Protein AF-A0A522AI06-F1 (afdb_monomer)

Structure (mmCIF, N/CA/C/O backbone):
data_AF-A0A522AI06-F1
#
_entry.id   AF-A0A522AI06-F1
#
loop_
_atom_site.group_PDB
_atom_site.id
_atom_site.type_symbol
_atom_site.label_atom_id
_atom_site.label_alt_id
_atom_site.label_comp_id
_atom_site.label_asym_id
_atom_site.label_entity_id
_atom_site.label_seq_id
_atom_site.pdbx_PDB_ins_code
_atom_site.Cartn_x
_atom_site.Cartn_y
_atom_site.Cartn_z
_atom_site.occupancy
_atom_site.B_iso_or_equiv
_atom_site.auth_seq_id
_atom_site.auth_comp_id
_atom_site.auth_asym_id
_atom_site.auth_atom_id
_atom_site.pdbx_PDB_model_num
ATOM 1 N N . MET A 1 1 ? 56.341 -3.979 58.405 1.00 39.78 1 MET A N 1
ATOM 2 C CA . MET A 1 1 ? 56.828 -5.322 58.807 1.00 39.78 1 MET A CA 1
ATOM 3 C C . MET A 1 1 ? 56.003 -6.363 58.045 1.00 39.78 1 MET A C 1
ATOM 5 O O . MET A 1 1 ? 54.840 -6.523 58.357 1.00 39.78 1 MET A O 1
ATOM 9 N N . LYS A 1 2 ? 56.385 -6.734 56.814 1.00 38.09 2 LYS A N 1
ATOM 10 C CA . LYS A 1 2 ? 57.148 -7.943 56.408 1.00 38.09 2 LYS A CA 1
ATOM 11 C C . LYS A 1 2 ? 56.565 -9.292 56.882 1.00 38.09 2 LYS A C 1
ATOM 13 O O . LYS A 1 2 ? 56.806 -9.676 58.018 1.00 38.09 2 LYS A O 1
ATOM 18 N N . ARG A 1 3 ? 55.926 -10.020 55.949 1.00 41.72 3 ARG A N 1
ATOM 19 C CA . ARG A 1 3 ? 56.008 -11.485 55.686 1.00 41.72 3 ARG A CA 1
ATOM 20 C C . ARG A 1 3 ? 55.111 -11.794 54.469 1.00 41.72 3 ARG A C 1
ATOM 22 O O . ARG A 1 3 ? 53.914 -11.576 54.541 1.00 41.72 3 ARG A O 1
ATOM 29 N N . SER A 1 4 ? 55.665 -11.916 53.261 1.00 41.34 4 SER A N 1
ATOM 30 C CA . SER A 1 4 ? 56.247 -13.118 52.616 1.00 41.34 4 SER A CA 1
ATOM 31 C C . SER A 1 4 ? 55.224 -14.128 52.073 1.00 41.34 4 SER A C 1
ATOM 33 O O . SER A 1 4 ? 54.738 -14.981 52.800 1.00 41.34 4 SER A O 1
ATOM 35 N N . GLN A 1 5 ? 54.963 -13.956 50.771 1.00 44.88 5 GLN A N 1
ATOM 36 C CA . GLN A 1 5 ? 54.800 -14.900 49.650 1.00 44.88 5 GLN A CA 1
ATOM 37 C C . GLN A 1 5 ? 54.631 -16.411 49.903 1.00 44.88 5 GLN A C 1
ATOM 39 O O . GLN A 1 5 ? 55.466 -17.036 50.553 1.00 44.88 5 GLN A O 1
ATOM 44 N N . GLN A 1 6 ? 53.712 -17.003 49.128 1.00 44.16 6 GLN A N 1
ATOM 45 C CA . GLN A 1 6 ? 53.970 -18.236 48.376 1.00 44.16 6 GLN A CA 1
ATOM 46 C C . GLN A 1 6 ? 53.217 -18.225 47.031 1.00 44.16 6 GLN A C 1
ATOM 48 O O . GLN A 1 6 ? 52.009 -18.015 46.974 1.00 44.16 6 GLN A O 1
ATOM 53 N N . PHE A 1 7 ? 53.993 -18.393 45.959 1.00 37.94 7 PHE A N 1
ATOM 54 C CA . PHE A 1 7 ? 53.601 -18.630 44.567 1.00 37.94 7 PHE A CA 1
ATOM 55 C C . PHE A 1 7 ? 53.113 -20.072 44.374 1.00 37.94 7 PHE A C 1
ATOM 57 O O . PHE A 1 7 ? 53.722 -20.960 44.962 1.00 37.94 7 PHE A O 1
ATOM 64 N N . VAL A 1 8 ? 52.183 -20.306 43.434 1.00 37.78 8 VAL A N 1
ATOM 65 C CA . VAL A 1 8 ? 52.301 -21.379 42.420 1.00 37.78 8 VAL A CA 1
ATOM 66 C C . VAL A 1 8 ? 51.665 -20.907 41.105 1.00 37.78 8 VAL A C 1
ATOM 68 O O . VAL A 1 8 ? 50.490 -20.553 41.052 1.00 37.78 8 VAL A O 1
ATOM 71 N N . SER A 1 9 ? 52.489 -20.903 40.058 1.00 33.91 9 SER A N 1
ATOM 72 C CA . SER A 1 9 ? 52.155 -20.710 38.647 1.00 33.91 9 SER A CA 1
ATOM 73 C C . SER A 1 9 ? 51.322 -21.860 38.075 1.00 33.91 9 SER A C 1
ATOM 75 O O . SER A 1 9 ? 51.540 -23.017 38.423 1.00 33.91 9 SER A O 1
ATOM 77 N N . GLY A 1 10 ? 50.456 -21.556 37.108 1.00 30.23 10 GLY A N 1
ATOM 78 C CA . GLY A 1 10 ? 49.779 -22.558 36.286 1.00 30.23 10 GLY A CA 1
ATOM 79 C C . GLY A 1 10 ? 49.144 -21.929 35.053 1.00 30.23 10 GLY A C 1
ATOM 80 O O . GLY A 1 10 ? 47.966 -21.590 35.060 1.00 30.23 10 GLY A O 1
ATOM 81 N N . THR A 1 11 ? 49.940 -21.737 34.005 1.00 31.89 11 THR A N 1
ATOM 82 C CA . THR A 1 11 ? 49.478 -21.470 32.640 1.00 31.89 11 THR A CA 1
ATOM 83 C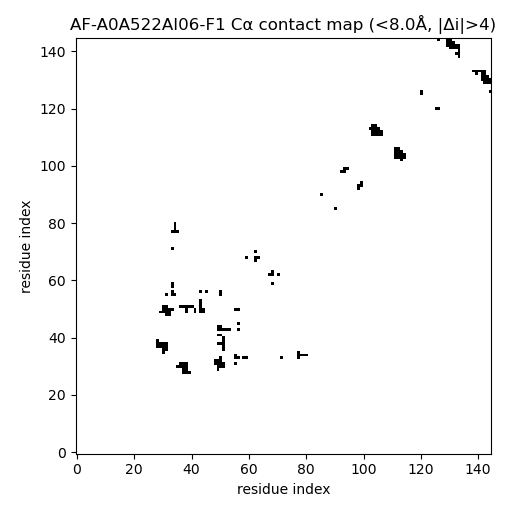 C . THR A 1 11 ? 48.926 -22.760 32.035 1.00 31.89 11 THR A C 1
ATOM 85 O O . THR A 1 11 ? 49.600 -23.787 32.040 1.00 31.89 11 THR A O 1
ATOM 88 N N . VAL A 1 12 ? 47.713 -22.705 31.482 1.00 34.50 12 VAL A N 1
ATOM 89 C CA . VAL A 1 12 ? 47.200 -23.733 30.568 1.00 34.50 12 VAL A CA 1
ATOM 90 C C . VAL A 1 12 ? 46.904 -23.055 29.237 1.00 34.50 12 VAL A C 1
ATOM 92 O O . VAL A 1 12 ? 45.857 -22.443 29.044 1.00 34.50 12 VAL A O 1
ATOM 95 N N . GLU A 1 13 ? 47.870 -23.155 28.329 1.00 37.94 13 GLU A N 1
ATOM 96 C CA . GLU A 1 13 ? 47.671 -22.985 26.895 1.00 37.94 13 GLU A CA 1
ATOM 97 C C . GLU A 1 13 ? 47.104 -24.291 26.316 1.00 37.94 13 GLU A C 1
ATOM 99 O O . GLU A 1 13 ? 47.679 -25.365 26.487 1.00 37.94 13 GLU A O 1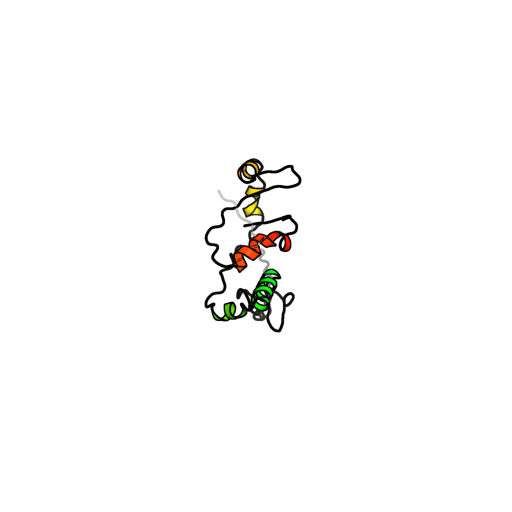
ATOM 104 N N . LYS A 1 14 ? 45.985 -24.186 25.599 1.00 34.56 14 LYS A N 1
ATOM 105 C CA . LYS A 1 14 ? 45.610 -25.072 24.488 1.00 34.56 14 LYS A CA 1
ATOM 106 C C . LYS A 1 14 ? 45.010 -24.167 23.416 1.00 34.56 14 LYS A C 1
ATOM 108 O O . LYS A 1 14 ? 43.973 -23.554 23.626 1.00 34.56 14 LYS A O 1
ATOM 113 N N . SER A 1 15 ? 45.811 -23.815 22.416 1.00 36.81 15 SER A N 1
ATOM 114 C CA . SER A 1 15 ? 45.873 -24.523 21.132 1.00 36.81 15 SER A CA 1
ATOM 115 C C . SER A 1 15 ? 44.588 -24.347 20.325 1.00 36.81 15 SER A C 1
ATOM 117 O O . SER A 1 15 ? 43.625 -25.082 20.486 1.00 36.81 15 SER A O 1
ATOM 119 N N . THR A 1 16 ? 44.635 -23.329 19.462 1.00 41.62 16 THR A N 1
ATOM 120 C CA . THR A 1 16 ? 44.295 -23.416 18.034 1.00 41.62 16 THR A CA 1
ATOM 121 C C . THR A 1 16 ? 43.190 -24.386 17.634 1.00 41.62 16 THR A C 1
ATOM 123 O O . THR A 1 16 ? 43.456 -25.567 17.457 1.00 41.62 16 THR A O 1
ATOM 126 N N . GLU A 1 17 ? 42.045 -23.824 17.253 1.00 33.38 17 GLU A N 1
ATOM 127 C CA . GLU A 1 17 ? 41.298 -24.291 16.086 1.00 33.38 17 GLU A CA 1
ATOM 128 C C . GLU A 1 17 ? 40.547 -23.110 15.452 1.00 33.38 17 GLU A C 1
ATOM 130 O O . GLU A 1 17 ? 39.532 -22.612 15.937 1.00 33.38 17 GLU A O 1
ATOM 135 N N . ARG A 1 18 ? 41.118 -22.611 14.349 1.00 45.72 18 ARG A N 1
ATOM 136 C CA . ARG A 1 18 ? 40.457 -21.723 13.390 1.00 45.72 18 ARG A CA 1
ATOM 137 C C . ARG A 1 18 ? 39.312 -22.508 12.746 1.00 45.72 18 ARG A C 1
ATOM 139 O O . ARG A 1 18 ? 39.533 -23.214 11.769 1.00 45.72 18 ARG A O 1
ATOM 146 N N . ALA A 1 19 ? 38.088 -22.335 13.228 1.00 37.22 19 ALA A N 1
ATOM 147 C CA . ALA A 1 19 ? 36.896 -22.694 12.466 1.00 37.22 19 ALA A CA 1
ATOM 148 C C . ALA A 1 19 ? 36.471 -21.483 11.626 1.00 37.22 19 ALA A C 1
ATOM 150 O O . ALA A 1 19 ? 35.621 -20.677 12.002 1.00 37.22 19 ALA A O 1
ATOM 151 N N . SER A 1 20 ? 37.131 -21.334 10.479 1.00 42.62 20 SER A N 1
ATOM 152 C CA . SER A 1 20 ? 36.675 -20.473 9.394 1.00 42.62 20 SER A CA 1
ATOM 153 C C . SER A 1 20 ? 35.422 -21.108 8.790 1.00 42.62 20 SER A C 1
ATOM 155 O O . SER A 1 20 ? 35.510 -21.949 7.895 1.00 42.62 20 SER A O 1
ATOM 157 N N . ALA A 1 21 ? 34.250 -20.725 9.299 1.00 38.72 21 ALA A N 1
ATOM 158 C CA . ALA A 1 21 ? 32.995 -20.961 8.604 1.00 38.72 21 ALA A CA 1
ATOM 159 C C . ALA A 1 21 ? 32.999 -20.080 7.351 1.00 38.72 21 ALA A C 1
ATOM 161 O O . ALA A 1 21 ? 32.668 -18.896 7.385 1.00 38.72 21 ALA A O 1
ATOM 162 N N . HIS A 1 22 ? 33.463 -20.671 6.254 1.00 40.19 22 HIS A N 1
ATOM 163 C CA . HIS A 1 22 ? 33.315 -20.140 4.915 1.00 40.19 22 HIS A CA 1
ATOM 164 C C . HIS A 1 22 ? 31.816 -19.995 4.653 1.00 40.19 22 HIS A C 1
ATOM 166 O O . HIS A 1 22 ? 31.124 -20.982 4.404 1.00 40.19 22 HIS A O 1
ATOM 172 N N . SER A 1 23 ? 31.293 -18.771 4.736 1.00 47.50 23 SER A N 1
ATOM 173 C CA . SER A 1 23 ? 29.984 -18.478 4.168 1.00 47.50 23 SER A CA 1
ATOM 174 C C . SER A 1 23 ? 30.090 -18.727 2.669 1.00 47.50 23 SER A C 1
AT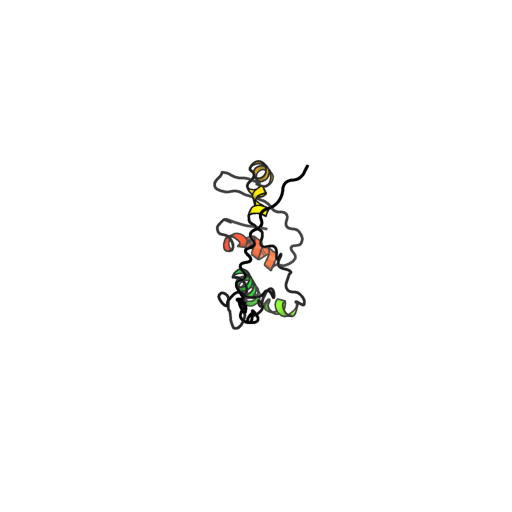OM 176 O O . SER A 1 23 ? 30.850 -18.041 1.980 1.00 47.50 23 SER A O 1
ATOM 178 N N . ALA A 1 24 ? 29.366 -19.746 2.212 1.00 48.22 24 ALA A N 1
ATOM 179 C CA . ALA A 1 24 ? 29.169 -20.096 0.814 1.00 48.22 24 ALA A CA 1
ATOM 180 C C . ALA A 1 24 ? 28.949 -18.839 -0.050 1.00 48.22 24 ALA A C 1
ATOM 182 O O . ALA A 1 24 ? 28.377 -17.858 0.443 1.00 48.22 24 ALA A O 1
ATOM 183 N N . PRO A 1 25 ? 29.387 -18.840 -1.323 1.00 38.97 25 PRO A N 1
ATOM 184 C CA . PRO A 1 25 ? 29.233 -17.680 -2.183 1.00 38.97 25 PRO A CA 1
ATOM 185 C C . PRO A 1 25 ? 27.748 -17.329 -2.246 1.00 38.97 25 PRO A C 1
ATOM 187 O O . PRO A 1 25 ? 26.916 -18.169 -2.584 1.00 38.97 25 PRO A O 1
ATOM 190 N N . ALA A 1 26 ? 27.415 -16.093 -1.874 1.00 49.38 26 ALA A N 1
ATOM 191 C CA . ALA A 1 26 ? 26.084 -15.557 -2.067 1.00 49.38 26 ALA A CA 1
ATOM 192 C C . ALA A 1 26 ? 25.805 -15.584 -3.574 1.00 49.38 26 ALA A C 1
ATOM 194 O O . ALA A 1 26 ? 26.289 -14.728 -4.312 1.00 49.38 26 ALA A O 1
ATOM 195 N N . THR A 1 27 ? 25.069 -16.595 -4.041 1.00 51.53 27 THR A N 1
ATOM 196 C CA . THR A 1 27 ? 24.489 -16.606 -5.383 1.00 51.53 27 THR A CA 1
ATOM 197 C C . THR A 1 27 ? 23.794 -15.271 -5.570 1.00 51.53 27 THR A C 1
ATOM 199 O O . THR A 1 27 ? 22.938 -14.910 -4.757 1.00 51.53 27 THR A O 1
ATOM 202 N N . ALA A 1 28 ? 24.225 -14.515 -6.582 1.00 53.50 28 ALA A N 1
ATOM 203 C CA . ALA A 1 28 ? 23.663 -13.221 -6.922 1.00 53.50 28 ALA A CA 1
ATOM 204 C C . ALA A 1 28 ? 22.141 -13.370 -7.012 1.00 53.50 28 ALA A C 1
ATOM 206 O O . ALA A 1 28 ? 21.617 -13.994 -7.931 1.00 53.50 28 ALA A O 1
ATOM 207 N N . ARG A 1 29 ? 21.434 -12.875 -5.994 1.00 68.88 29 ARG A N 1
ATOM 208 C CA . ARG A 1 29 ? 19.979 -12.964 -5.937 1.00 68.88 29 ARG A CA 1
ATOM 209 C C . ARG A 1 29 ? 19.436 -12.119 -7.075 1.00 68.88 29 ARG A C 1
ATOM 211 O O . ARG A 1 29 ? 19.658 -10.908 -7.086 1.00 68.88 29 ARG A O 1
ATOM 218 N N . ALA A 1 30 ? 18.758 -12.760 -8.023 1.00 81.44 30 ALA A N 1
ATOM 219 C CA . ALA A 1 30 ? 18.126 -12.066 -9.130 1.00 81.44 30 ALA A CA 1
ATOM 220 C C . ALA A 1 30 ? 17.214 -10.949 -8.598 1.00 81.44 30 ALA A C 1
ATOM 222 O O . ALA A 1 30 ? 16.518 -11.107 -7.589 1.00 81.44 30 ALA A O 1
ATOM 223 N N . GLY A 1 31 ? 17.278 -9.789 -9.247 1.00 88.31 31 GLY A N 1
ATOM 224 C CA . GLY A 1 31 ? 16.488 -8.628 -8.866 1.00 88.31 31 GLY A CA 1
ATOM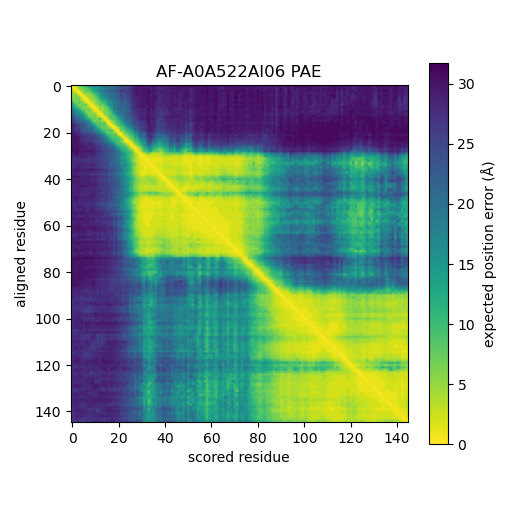 225 C C . GLY A 1 31 ? 15.023 -8.805 -9.251 1.00 88.31 31 GLY A C 1
ATOM 226 O O . GLY A 1 31 ? 14.695 -9.360 -10.297 1.00 88.31 31 GLY A O 1
ATOM 227 N N . CYS A 1 32 ? 14.129 -8.290 -8.416 1.00 88.56 32 CYS A N 1
ATOM 228 C CA . CYS A 1 32 ? 12.708 -8.242 -8.698 1.00 88.56 32 CYS A CA 1
ATOM 229 C C . CYS A 1 32 ? 12.448 -7.356 -9.917 1.00 88.56 32 CYS A C 1
ATOM 231 O O . CYS A 1 32 ? 12.791 -6.174 -9.905 1.00 88.56 32 CYS A O 1
ATOM 233 N N . PHE A 1 33 ? 11.738 -7.887 -10.910 1.00 88.62 33 PHE A N 1
ATOM 234 C CA . PHE A 1 33 ? 11.409 -7.168 -12.141 1.00 88.62 33 PHE A CA 1
ATOM 235 C C . PHE A 1 33 ? 10.604 -5.880 -11.890 1.00 88.62 33 PHE A C 1
ATOM 237 O O . PHE A 1 33 ? 10.716 -4.909 -12.629 1.00 88.62 33 PHE A O 1
ATOM 244 N N . HIS A 1 34 ? 9.800 -5.837 -10.821 1.00 85.88 34 HIS A N 1
ATOM 245 C CA . HIS A 1 34 ? 8.993 -4.659 -10.511 1.00 85.88 34 HIS A CA 1
ATOM 246 C C . HIS A 1 34 ? 9.741 -3.587 -9.704 1.00 85.88 34 HIS A C 1
ATOM 248 O O . HIS A 1 34 ? 9.694 -2.414 -10.070 1.00 85.88 34 HIS A O 1
ATOM 254 N N . CYS A 1 35 ? 10.385 -3.956 -8.590 1.00 82.19 35 CYS A N 1
ATOM 255 C CA . CYS A 1 35 ? 10.958 -2.991 -7.640 1.00 82.19 35 CYS A CA 1
ATOM 256 C C . CYS A 1 35 ? 12.494 -2.982 -7.569 1.00 82.19 35 CYS A C 1
ATOM 258 O O . CYS A 1 35 ? 13.053 -2.168 -6.841 1.00 82.19 35 CYS A O 1
ATOM 260 N N . GLY A 1 36 ? 13.177 -3.886 -8.277 1.00 83.94 36 GLY A N 1
ATOM 261 C CA . GLY A 1 36 ? 14.640 -4.001 -8.293 1.00 83.94 36 GLY A CA 1
ATOM 262 C C . GLY A 1 36 ? 15.267 -4.646 -7.050 1.00 83.94 36 GLY A C 1
ATOM 263 O O . GLY A 1 36 ? 16.472 -4.873 -7.031 1.00 83.94 36 GLY A O 1
ATOM 264 N N . LEU A 1 37 ? 14.486 -4.965 -6.010 1.00 85.25 37 LEU A N 1
ATOM 265 C CA . LEU A 1 37 ? 15.007 -5.601 -4.794 1.00 85.25 37 LEU A CA 1
ATOM 266 C C . LEU A 1 37 ? 15.373 -7.074 -5.017 1.00 85.25 37 LEU A C 1
ATOM 268 O O . LEU A 1 37 ? 14.693 -7.735 -5.796 1.00 85.25 37 LEU A O 1
ATOM 272 N N . PRO A 1 38 ? 16.357 -7.628 -4.288 1.00 88.25 38 PRO A N 1
ATOM 273 C CA . PRO A 1 38 ? 16.711 -9.043 -4.389 1.00 88.25 38 PRO A CA 1
ATOM 274 C C . PRO A 1 38 ? 15.522 -9.966 -4.091 1.00 88.25 38 PRO A C 1
ATOM 276 O O . PRO A 1 38 ? 14.836 -9.789 -3.079 1.00 88.25 38 PRO A O 1
ATOM 279 N N . CYS A 1 39 ? 15.305 -10.979 -4.926 1.00 89.81 39 CYS A N 1
ATOM 280 C CA . CYS A 1 39 ? 14.374 -12.064 -4.628 1.00 89.81 39 CYS A CA 1
ATOM 281 C C . CYS A 1 39 ? 15.019 -13.070 -3.659 1.00 89.81 39 CYS A C 1
ATOM 283 O O . CYS A 1 39 ? 16.202 -13.395 -3.782 1.00 89.81 39 CYS A O 1
ATOM 285 N N . SER A 1 40 ? 14.263 -13.532 -2.657 1.00 83.38 40 SER A N 1
ATOM 286 C CA . SER A 1 40 ? 14.718 -14.574 -1.722 1.00 83.38 40 SER A CA 1
ATOM 287 C C . 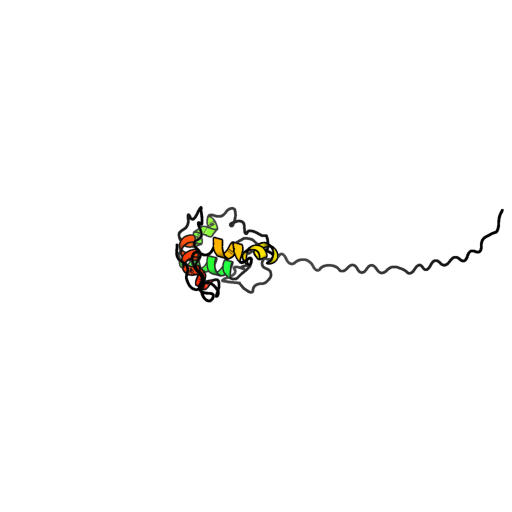SER A 1 40 ? 14.729 -15.961 -2.356 1.00 83.38 40 SER A C 1
ATOM 289 O O . SER A 1 40 ? 15.588 -16.771 -2.016 1.00 83.38 40 SER A O 1
ATOM 291 N N . ASP A 1 41 ? 13.780 -16.194 -3.258 1.00 83.44 41 ASP A N 1
ATOM 292 C CA . ASP A 1 41 ? 13.461 -17.449 -3.927 1.00 83.44 41 ASP A CA 1
ATOM 293 C C . ASP A 1 41 ? 12.626 -17.148 -5.192 1.00 83.44 41 ASP A C 1
ATOM 295 O O . ASP A 1 41 ? 12.383 -15.985 -5.532 1.00 83.44 41 ASP A O 1
ATOM 299 N N . GLU A 1 42 ? 12.192 -18.198 -5.888 1.00 85.38 42 GLU A N 1
ATOM 300 C CA . GLU A 1 42 ? 11.414 -18.115 -7.129 1.00 85.38 42 GLU A CA 1
ATOM 301 C C . GLU A 1 42 ? 9.903 -18.331 -6.920 1.00 85.38 42 GLU A C 1
ATOM 303 O O . GLU A 1 42 ? 9.172 -18.561 -7.882 1.00 85.38 42 GLU A O 1
ATOM 308 N N . SER A 1 43 ? 9.394 -18.222 -5.683 1.00 87.19 43 SER A N 1
ATOM 309 C CA . SER A 1 43 ? 7.979 -18.500 -5.357 1.00 87.19 43 SER A CA 1
ATOM 310 C C . SER A 1 43 ? 6.990 -17.616 -6.117 1.00 87.19 43 SER A C 1
ATOM 312 O O . SER A 1 43 ? 5.821 -17.964 -6.259 1.00 87.19 43 SER A O 1
ATOM 314 N N . PH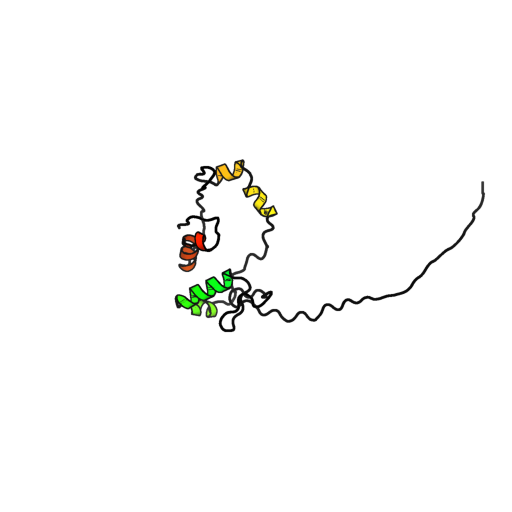E A 1 44 ? 7.447 -16.461 -6.598 1.00 88.38 44 PHE A N 1
ATOM 315 C CA . PHE A 1 44 ? 6.656 -15.526 -7.390 1.00 88.38 44 PHE A CA 1
ATOM 316 C C . PHE A 1 44 ? 7.265 -15.348 -8.784 1.00 88.38 44 PHE A C 1
ATOM 318 O O . PHE A 1 44 ? 7.453 -14.222 -9.223 1.00 88.38 44 PHE A O 1
ATOM 325 N N . ALA A 1 45 ? 7.646 -16.426 -9.469 1.00 88.31 45 ALA A N 1
ATOM 326 C CA . ALA A 1 45 ? 8.102 -16.360 -10.857 1.00 88.31 45 ALA A CA 1
ATOM 327 C C . ALA A 1 45 ? 6.921 -16.282 -11.847 1.00 88.31 45 ALA A C 1
ATOM 329 O O . ALA A 1 45 ? 5.893 -16.938 -11.666 1.00 88.31 45 ALA A O 1
ATOM 330 N N . ARG A 1 46 ? 7.063 -15.502 -12.926 1.00 88.19 46 ARG A N 1
ATOM 331 C CA . ARG A 1 46 ? 6.072 -15.393 -14.011 1.00 88.19 46 ARG A CA 1
ATOM 332 C C . ARG A 1 46 ? 6.776 -15.109 -15.332 1.00 88.19 46 ARG A C 1
ATOM 334 O O . ARG A 1 46 ? 7.407 -14.067 -15.445 1.00 88.19 46 ARG A O 1
ATOM 341 N N . VAL A 1 47 ? 6.635 -15.997 -16.321 1.00 82.12 47 VAL A N 1
ATOM 342 C CA . VAL A 1 47 ? 7.172 -15.824 -17.692 1.00 82.12 47 VAL A CA 1
ATOM 343 C C . VAL A 1 47 ? 8.587 -15.224 -17.665 1.00 82.12 47 VAL A C 1
ATOM 345 O O . VAL A 1 47 ? 8.806 -14.095 -18.095 1.00 82.12 47 VAL A O 1
ATOM 348 N N . GLU A 1 48 ? 9.520 -15.950 -17.040 1.00 82.56 48 GLU A N 1
ATOM 349 C CA . GLU A 1 48 ? 10.946 -15.580 -16.938 1.00 82.56 48 GLU A CA 1
ATOM 350 C C . GLU A 1 48 ? 11.262 -14.318 -16.110 1.00 82.56 48 GLU A C 1
ATOM 352 O O . GLU A 1 48 ? 12.409 -13.883 -16.032 1.00 82.56 48 GLU A O 1
ATOM 357 N N . LYS A 1 49 ? 10.270 -13.738 -15.428 1.00 89.69 49 LYS A N 1
ATOM 358 C CA . LYS A 1 49 ? 10.451 -12.630 -14.482 1.00 89.69 49 LYS A CA 1
ATOM 359 C C . LYS A 1 49 ? 10.321 -13.125 -13.050 1.00 89.69 49 LYS A C 1
ATOM 361 O O . LYS A 1 49 ? 9.437 -13.920 -12.732 1.00 89.69 49 LYS A O 1
ATOM 366 N N . LEU A 1 50 ? 11.169 -12.597 -12.171 1.00 92.81 50 LEU A N 1
ATOM 367 C CA . LEU A 1 50 ? 11.147 -12.885 -10.739 1.00 92.81 50 LEU A CA 1
ATOM 368 C C . LEU A 1 50 ? 10.575 -11.706 -9.950 1.00 92.81 50 LEU A C 1
ATOM 370 O O . LEU A 1 50 ? 10.867 -10.540 -10.236 1.00 92.81 50 LEU A O 1
ATOM 374 N N . PHE A 1 51 ? 9.787 -12.005 -8.916 1.00 90.38 51 PHE A N 1
ATOM 375 C CA . PHE A 1 51 ? 9.196 -11.002 -8.032 1.00 90.38 51 PHE A CA 1
ATOM 376 C C . PHE A 1 51 ? 9.524 -11.282 -6.560 1.00 90.38 51 PHE A C 1
ATOM 378 O O . PHE A 1 51 ? 9.470 -12.414 -6.099 1.00 90.38 51 PHE A O 1
ATOM 385 N N . CYS A 1 52 ? 9.857 -10.238 -5.790 1.00 88.44 52 CYS A N 1
ATOM 386 C CA . CYS A 1 52 ? 10.253 -10.407 -4.383 1.00 88.44 52 CYS A CA 1
ATOM 387 C C . CYS A 1 52 ? 9.070 -10.653 -3.426 1.00 88.44 52 CYS A C 1
ATOM 389 O O . CYS A 1 52 ? 9.281 -10.934 -2.247 1.00 88.44 52 CYS A O 1
ATOM 391 N N . CYS A 1 53 ? 7.830 -10.470 -3.891 1.00 85.81 53 CYS A N 1
ATOM 392 C CA . CYS A 1 53 ? 6.605 -10.741 -3.143 1.00 85.81 53 CYS A CA 1
ATOM 393 C C . CYS A 1 53 ? 5.390 -10.825 -4.079 1.00 85.81 53 CYS A C 1
ATOM 395 O O . CYS A 1 53 ? 5.413 -10.263 -5.178 1.00 85.81 53 CYS A O 1
ATOM 397 N N . ASN A 1 54 ? 4.292 -11.411 -3.587 1.00 87.19 54 ASN A N 1
ATOM 398 C CA . ASN A 1 54 ? 3.010 -11.471 -4.298 1.00 87.19 54 ASN A CA 1
ATOM 399 C C . ASN A 1 54 ? 2.524 -10.093 -4.786 1.00 87.19 54 ASN A C 1
ATOM 401 O O . ASN A 1 54 ? 2.030 -9.965 -5.897 1.00 87.19 54 ASN A O 1
ATOM 405 N N . GLY A 1 55 ? 2.720 -9.031 -3.995 1.00 84.94 55 GLY A N 1
ATOM 406 C CA . GLY A 1 55 ? 2.312 -7.679 -4.394 1.00 84.94 55 GLY A CA 1
ATOM 407 C C . GLY A 1 55 ? 3.026 -7.171 -5.653 1.00 84.94 55 GLY A C 1
ATOM 408 O O . GLY A 1 55 ? 2.399 -6.544 -6.499 1.00 84.94 55 GLY A O 1
ATOM 409 N N . CYS A 1 56 ? 4.318 -7.476 -5.819 1.00 87.06 56 CYS A N 1
ATOM 410 C CA . CYS A 1 56 ? 5.064 -7.086 -7.019 1.00 87.06 56 CYS A CA 1
ATOM 411 C C . CYS A 1 56 ? 4.586 -7.843 -8.268 1.00 87.06 56 CYS A C 1
ATOM 413 O O . CYS A 1 56 ? 4.549 -7.249 -9.344 1.00 87.06 56 CYS A O 1
ATOM 415 N N . LEU A 1 57 ? 4.207 -9.117 -8.111 1.00 90.00 57 LEU A N 1
ATOM 416 C CA . LEU A 1 57 ? 3.608 -9.921 -9.176 1.00 90.00 57 LEU A CA 1
ATOM 417 C C . LEU A 1 57 ? 2.231 -9.370 -9.573 1.00 90.00 57 LEU A C 1
ATOM 419 O O . LEU A 1 57 ? 2.003 -9.088 -10.741 1.00 90.00 57 LEU A O 1
ATOM 423 N N . VAL A 1 58 ? 1.351 -9.124 -8.598 1.00 88.19 58 VAL A N 1
ATOM 424 C CA . VAL A 1 58 ? 0.000 -8.592 -8.848 1.00 88.19 58 VAL A CA 1
ATOM 425 C C . VAL A 1 58 ? 0.046 -7.246 -9.569 1.00 88.19 58 VAL A C 1
ATOM 427 O O . VAL A 1 58 ? -0.716 -7.030 -10.504 1.00 88.19 58 VAL A O 1
ATOM 430 N N . VAL A 1 59 ? 0.942 -6.337 -9.170 1.00 84.75 59 VAL A N 1
ATOM 431 C CA . VAL A 1 59 ? 1.076 -5.038 -9.851 1.00 84.75 59 VAL A CA 1
ATOM 432 C C . VAL A 1 59 ? 1.596 -5.212 -11.276 1.00 84.75 59 VAL A C 1
ATOM 434 O O . VAL A 1 59 ? 1.122 -4.529 -12.179 1.00 84.75 59 VAL A O 1
ATOM 437 N N . HIS A 1 60 ? 2.551 -6.120 -11.491 1.00 89.06 60 HIS A N 1
ATOM 438 C CA . HIS A 1 60 ? 3.014 -6.437 -12.838 1.00 89.06 60 HIS A CA 1
ATOM 439 C C . HIS A 1 60 ? 1.891 -6.968 -13.724 1.00 89.06 60 HIS A C 1
ATOM 441 O O . HIS A 1 60 ? 1.714 -6.463 -14.834 1.00 89.06 60 HIS A O 1
ATOM 447 N N . ASP A 1 61 ? 1.136 -7.948 -13.238 1.00 88.69 61 ASP A N 1
ATOM 448 C CA . ASP A 1 61 ? 0.051 -8.561 -14.000 1.00 88.69 61 ASP A CA 1
ATOM 449 C C . ASP A 1 61 ? -1.033 -7.521 -14.295 1.00 88.69 61 ASP A C 1
ATOM 451 O O . ASP A 1 61 ? -1.400 -7.343 -15.451 1.00 88.69 61 ASP A O 1
ATOM 455 N N . LEU A 1 62 ? -1.411 -6.702 -13.309 1.00 84.94 62 LEU A N 1
ATOM 456 C CA . LEU A 1 62 ? -2.368 -5.613 -13.499 1.00 84.94 62 LEU A CA 1
ATOM 457 C C . LEU A 1 62 ? -1.921 -4.609 -14.568 1.00 84.94 62 LEU A C 1
ATOM 459 O O . LEU A 1 62 ? -2.710 -4.253 -15.440 1.00 84.94 62 LEU A O 1
ATOM 463 N N . LEU A 1 63 ? -0.672 -4.137 -14.525 1.00 83.19 63 LEU A N 1
ATOM 464 C CA . LEU A 1 63 ? -0.178 -3.196 -15.535 1.00 83.19 63 LEU A CA 1
ATOM 465 C C . LEU A 1 63 ? -0.138 -3.844 -16.923 1.00 83.19 63 LEU A C 1
ATOM 467 O O . LEU A 1 63 ? -0.504 -3.204 -17.906 1.00 83.19 63 LEU A O 1
ATOM 471 N N . THR A 1 64 ? 0.276 -5.107 -17.006 1.00 85.62 64 THR A N 1
ATOM 472 C CA . THR A 1 64 ? 0.393 -5.839 -18.274 1.00 85.62 64 THR A CA 1
ATOM 473 C C . THR A 1 64 ? -0.978 -6.101 -18.895 1.00 85.62 64 THR A C 1
ATOM 475 O O . THR A 1 64 ? -1.186 -5.794 -20.066 1.00 85.62 64 THR A O 1
ATOM 478 N N . GLU A 1 65 ? -1.934 -6.593 -18.105 1.00 87.75 65 GLU A N 1
ATOM 479 C CA . GLU A 1 65 ? -3.308 -6.888 -18.532 1.00 87.75 65 GLU A CA 1
ATOM 480 C C . GLU A 1 65 ? -4.061 -5.635 -18.993 1.00 87.75 65 GLU A C 1
ATOM 482 O O . GLU A 1 65 ? -4.933 -5.721 -19.852 1.00 87.75 65 GLU A O 1
ATOM 487 N N . ASN A 1 66 ? -3.693 -4.458 -18.478 1.00 81.44 66 ASN A N 1
ATOM 488 C CA . ASN A 1 66 ? -4.300 -3.179 -18.853 1.00 81.44 66 ASN A CA 1
ATOM 489 C C . ASN A 1 66 ? -3.514 -2.422 -19.944 1.00 81.44 66 ASN A C 1
ATOM 491 O O . ASN A 1 66 ? -3.744 -1.233 -20.154 1.00 81.44 66 ASN A O 1
ATOM 495 N N . GLY A 1 67 ? -2.562 -3.068 -20.630 1.00 8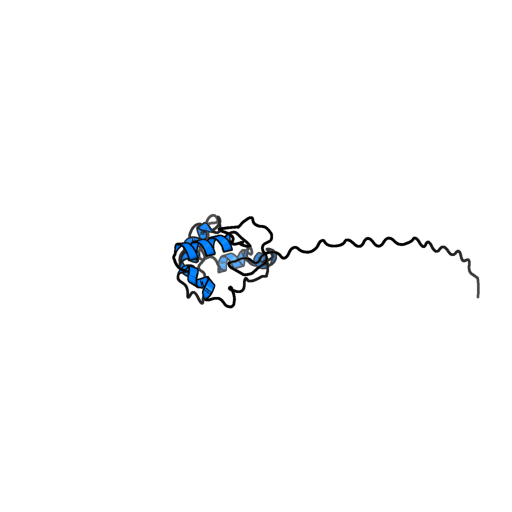1.62 67 GLY A N 1
ATOM 496 C CA . GLY A 1 67 ? -1.786 -2.443 -21.713 1.00 81.62 67 GLY A CA 1
ATOM 497 C C . GLY A 1 67 ? -0.791 -1.367 -21.249 1.00 81.62 67 GLY A C 1
ATOM 498 O O . GLY A 1 67 ? -0.228 -0.629 -22.057 1.00 81.62 67 GLY A O 1
ATOM 499 N N . LEU A 1 68 ? -0.525 -1.283 -19.946 1.00 81.00 68 LEU A N 1
ATOM 500 C CA . LEU A 1 68 ? 0.392 -0.325 -19.323 1.00 81.00 68 LEU A CA 1
ATOM 501 C C . LEU A 1 68 ? 1.807 -0.899 -19.144 1.00 81.00 68 LEU A C 1
ATOM 503 O O . LEU A 1 68 ? 2.590 -0.373 -18.359 1.00 81.00 68 LEU A O 1
ATOM 507 N N . GLY A 1 69 ? 2.168 -1.958 -19.876 1.00 78.44 69 GLY A N 1
ATOM 508 C CA . GLY A 1 69 ? 3.497 -2.581 -19.803 1.00 78.44 69 GLY A CA 1
ATOM 509 C C . GLY A 1 69 ? 4.653 -1.613 -20.095 1.00 78.44 69 GLY A C 1
ATOM 510 O O . GLY A 1 69 ? 5.700 -1.706 -19.458 1.00 78.44 69 GLY A O 1
ATOM 511 N N . HIS A 1 70 ? 4.428 -0.612 -20.955 1.00 78.19 70 HIS A N 1
ATOM 512 C CA . HIS A 1 70 ? 5.395 0.452 -21.266 1.00 78.19 70 HIS A CA 1
ATOM 513 C C . HIS A 1 70 ? 5.829 1.268 -20.032 1.00 78.19 70 HIS A C 1
ATOM 515 O O . HIS A 1 70 ? 6.855 1.942 -20.050 1.00 78.19 70 HIS A O 1
ATOM 521 N N . PHE A 1 71 ? 5.076 1.195 -18.928 1.00 76.12 71 PHE A N 1
ATOM 522 C CA . PHE A 1 71 ? 5.461 1.779 -17.646 1.00 76.12 71 PHE A CA 1
ATOM 523 C C . PHE A 1 71 ? 6.851 1.318 -17.182 1.00 76.12 71 PHE A C 1
ATOM 525 O O . PHE A 1 71 ? 7.572 2.081 -16.538 1.00 76.12 71 PHE A O 1
ATOM 532 N N . TYR A 1 72 ? 7.245 0.086 -17.514 1.00 78.19 72 TYR A N 1
ATOM 533 C CA . TYR A 1 72 ? 8.557 -0.453 -17.160 1.00 78.19 72 TYR A CA 1
ATOM 534 C C . TYR A 1 72 ? 9.704 0.172 -17.964 1.00 78.19 72 TYR A C 1
ATOM 536 O O . TYR A 1 72 ? 10.797 0.310 -17.420 1.00 78.19 72 TYR A O 1
ATOM 544 N N . ASP A 1 73 ? 9.439 0.650 -19.180 1.00 78.12 73 ASP A N 1
ATOM 545 C CA . ASP A 1 73 ? 10.428 1.324 -20.033 1.00 78.12 73 ASP A CA 1
ATOM 546 C C . ASP A 1 73 ? 10.682 2.770 -19.578 1.00 78.12 73 ASP A C 1
ATOM 548 O O . ASP A 1 73 ? 11.755 3.338 -19.782 1.00 78.12 73 ASP A O 1
ATOM 552 N N . LEU A 1 74 ? 9.695 3.373 -18.908 1.00 67.00 74 LEU A N 1
ATOM 553 C CA . LEU A 1 74 ? 9.744 4.757 -18.435 1.00 67.00 74 LEU A CA 1
ATOM 554 C C . LEU A 1 74 ? 10.555 4.942 -17.138 1.00 67.00 74 LEU A C 1
ATOM 556 O O . LEU A 1 74 ? 10.801 6.080 -16.724 1.00 67.00 74 LEU A O 1
ATOM 560 N N . ARG A 1 75 ? 10.982 3.867 -16.457 1.00 57.94 75 ARG A N 1
ATOM 561 C CA . ARG A 1 75 ? 11.611 3.967 -15.127 1.00 57.94 75 ARG A CA 1
ATOM 562 C C . ARG A 1 75 ? 13.136 3.882 -15.160 1.00 57.94 75 ARG A C 1
ATOM 564 O O . ARG A 1 75 ? 13.711 2.812 -15.294 1.00 57.94 75 ARG A O 1
ATOM 571 N N . ARG A 1 76 ? 13.788 5.008 -14.837 1.00 54.28 76 ARG A N 1
ATOM 572 C CA . ARG A 1 76 ? 15.186 5.051 -14.347 1.00 54.28 76 ARG A CA 1
ATOM 573 C C . ARG A 1 76 ? 15.332 4.692 -12.861 1.00 54.28 76 ARG A C 1
ATOM 575 O O . ARG A 1 76 ? 16.433 4.387 -12.424 1.00 54.28 76 ARG A O 1
ATOM 582 N N . ASN A 1 77 ? 14.243 4.734 -12.089 1.00 54.81 77 ASN A N 1
ATOM 583 C CA . ASN A 1 77 ? 14.216 4.350 -10.677 1.00 54.81 77 ASN A CA 1
ATOM 584 C C . ASN A 1 77 ? 12.862 3.701 -10.350 1.00 54.81 77 ASN A C 1
ATOM 586 O O . ASN A 1 77 ? 11.852 4.413 -10.305 1.00 54.81 77 ASN A O 1
ATOM 590 N N . PRO A 1 78 ? 12.782 2.374 -10.144 1.00 56.81 78 PRO A N 1
ATOM 591 C CA . PRO A 1 78 ? 11.576 1.772 -9.603 1.00 56.81 78 PRO A CA 1
ATOM 592 C C . PRO A 1 78 ? 11.277 2.397 -8.238 1.00 56.81 78 PRO A C 1
ATOM 594 O O . PRO A 1 78 ? 12.194 2.634 -7.456 1.00 56.81 78 PRO A O 1
ATOM 597 N N . GLY A 1 79 ? 10.006 2.736 -7.993 1.00 54.12 79 GLY A N 1
ATOM 598 C CA . GLY A 1 79 ? 9.591 3.498 -6.811 1.00 54.12 79 GLY A CA 1
ATOM 599 C C . GLY A 1 79 ? 10.261 2.979 -5.539 1.00 54.12 79 GLY A C 1
ATOM 600 O O . GLY A 1 79 ? 10.293 1.771 -5.298 1.00 54.12 79 GLY A O 1
ATOM 601 N N . SER A 1 80 ? 10.837 3.887 -4.749 1.00 54.34 80 SER A N 1
ATOM 602 C CA . SER A 1 80 ? 11.582 3.528 -3.547 1.00 54.34 80 SER A CA 1
ATOM 603 C C . SER A 1 80 ? 10.649 2.830 -2.564 1.00 54.34 80 SER A C 1
ATOM 605 O O . SER A 1 80 ? 9.801 3.466 -1.935 1.00 54.34 80 SER A O 1
ATOM 607 N N . ARG A 1 81 ? 10.794 1.511 -2.417 1.00 55.72 81 ARG A N 1
ATOM 608 C CA . ARG A 1 81 ? 10.130 0.791 -1.332 1.00 55.72 81 ARG A CA 1
ATOM 609 C C . ARG A 1 81 ? 10.626 1.392 -0.021 1.00 55.72 81 ARG A C 1
ATOM 611 O O . ARG A 1 81 ? 11.836 1.489 0.184 1.00 55.72 81 ARG A O 1
ATOM 618 N N . ILE A 1 82 ? 9.714 1.753 0.878 1.00 61.03 82 ILE A N 1
ATOM 619 C CA . ILE A 1 82 ? 10.080 2.052 2.263 1.00 61.03 82 ILE A CA 1
ATOM 620 C C . ILE A 1 82 ? 10.655 0.752 2.841 1.00 61.03 82 ILE A C 1
ATOM 622 O O . ILE A 1 82 ? 9.930 -0.191 3.146 1.00 61.03 82 ILE A O 1
ATOM 626 N N . GLN A 1 83 ? 11.987 0.662 2.884 1.00 54.28 83 GLN A N 1
ATOM 627 C CA . GLN A 1 83 ? 12.716 -0.560 3.240 1.00 54.28 83 GLN A CA 1
ATOM 628 C C . GLN A 1 83 ? 12.712 -0.856 4.739 1.00 54.28 83 GLN A C 1
ATOM 630 O O . GLN A 1 83 ? 13.163 -1.923 5.159 1.00 54.28 83 GLN A O 1
ATOM 635 N N . LYS A 1 84 ? 12.180 0.047 5.569 1.00 56.16 84 LYS A N 1
ATOM 636 C CA . LYS A 1 84 ? 11.913 -0.295 6.960 1.00 56.16 84 LYS A CA 1
ATOM 637 C C . LYS A 1 84 ? 10.797 -1.330 6.964 1.00 56.16 84 LYS A C 1
ATOM 639 O O . LYS A 1 84 ? 9.628 -0.977 6.852 1.00 56.16 84 LYS A O 1
ATOM 644 N N . LYS A 1 85 ? 11.169 -2.612 7.119 1.00 52.75 85 LYS A N 1
ATOM 645 C CA . LYS A 1 85 ? 10.277 -3.611 7.714 1.00 52.75 85 LYS A CA 1
ATOM 646 C C . LYS A 1 85 ? 9.702 -2.932 8.929 1.00 52.75 85 LYS A C 1
ATOM 648 O O . LYS A 1 85 ? 10.448 -2.615 9.861 1.00 52.75 85 LYS A O 1
ATOM 653 N N . SER A 1 86 ? 8.421 -2.616 8.866 1.00 55.12 86 SER A N 1
ATOM 654 C CA . SER A 1 86 ? 7.854 -1.909 9.968 1.00 55.12 86 SER A CA 1
ATOM 655 C C . SER A 1 86 ? 7.739 -2.919 11.113 1.00 55.12 86 SER A C 1
ATOM 657 O O . SER A 1 86 ? 6.833 -3.747 11.092 1.00 55.12 86 SER A O 1
ATOM 659 N N . ALA A 1 87 ? 8.705 -2.964 12.039 1.00 61.06 87 ALA A N 1
ATOM 660 C CA . ALA A 1 87 ? 8.568 -3.740 13.265 1.00 61.06 87 ALA A CA 1
ATOM 661 C C . ALA A 1 87 ? 7.198 -3.406 13.861 1.00 61.06 87 ALA A C 1
ATOM 663 O O . ALA A 1 87 ? 6.898 -2.220 14.000 1.00 61.06 87 ALA A O 1
ATOM 664 N N . SER A 1 88 ? 6.380 -4.418 14.156 1.00 63.97 88 S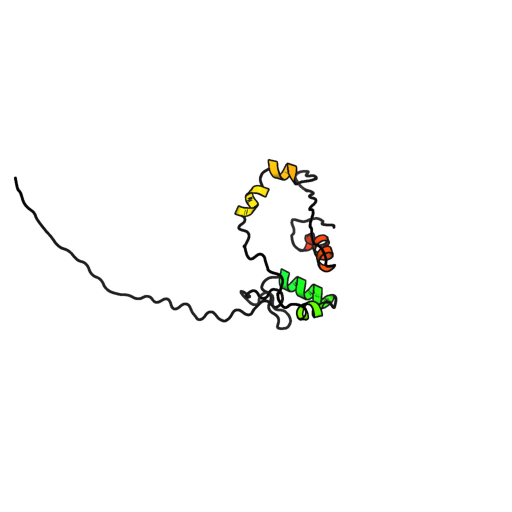ER A N 1
ATOM 665 C CA . SER A 1 88 ? 5.028 -4.253 14.711 1.00 63.97 88 SER A CA 1
ATOM 666 C C . SER A 1 88 ? 5.012 -3.283 15.894 1.00 63.97 88 SER A C 1
ATOM 668 O O . SER A 1 88 ? 4.113 -2.460 16.003 1.00 63.97 88 SER A O 1
ATOM 670 N N . ALA A 1 89 ? 6.082 -3.293 16.695 1.00 74.81 89 ALA A N 1
ATOM 671 C CA . ALA A 1 89 ? 6.314 -2.366 17.796 1.00 74.81 89 ALA A CA 1
ATOM 672 C C . ALA A 1 89 ? 6.202 -0.878 17.413 1.00 74.81 89 ALA A C 1
ATOM 674 O O . ALA A 1 89 ? 5.767 -0.078 18.231 1.00 74.81 89 ALA A O 1
ATOM 675 N N . GLN A 1 90 ? 6.549 -0.485 16.183 1.00 79.25 90 GLN A N 1
ATOM 676 C CA . GLN A 1 90 ? 6.421 0.916 15.769 1.00 79.25 90 GLN A CA 1
ATOM 677 C C . GLN A 1 90 ? 4.977 1.356 15.571 1.00 79.25 90 GLN A C 1
ATOM 679 O O . GLN A 1 90 ? 4.740 2.552 15.517 1.00 79.25 90 GLN A O 1
ATOM 684 N N . TRP A 1 91 ? 4.044 0.416 15.438 1.00 85.31 91 TRP A N 1
ATOM 685 C CA . TRP A 1 91 ? 2.624 0.687 15.251 1.00 85.31 91 TRP A CA 1
ATOM 686 C C . TRP A 1 91 ? 1.805 0.409 16.508 1.00 85.31 91 TRP A C 1
ATOM 688 O O . TRP A 1 91 ? 0.612 0.666 16.490 1.00 85.31 91 TRP A O 1
ATOM 698 N N . ALA A 1 92 ? 2.426 -0.056 17.601 1.00 88.31 92 ALA A N 1
ATOM 699 C CA . ALA A 1 92 ? 1.729 -0.396 18.845 1.00 88.31 92 ALA A CA 1
ATOM 700 C C . ALA A 1 92 ? 0.927 0.781 19.428 1.00 88.31 92 ALA A C 1
ATOM 702 O O . ALA A 1 92 ? -0.083 0.590 20.093 1.00 88.31 92 ALA A O 1
ATOM 703 N N . PHE A 1 93 ? 1.338 2.020 19.140 1.00 88.81 93 PHE A N 1
ATOM 704 C CA . PHE A 1 93 ? 0.589 3.207 19.545 1.00 88.81 93 PHE A CA 1
ATOM 705 C C . PHE A 1 93 ? -0.799 3.307 18.877 1.00 88.81 93 PHE A C 1
ATOM 707 O O . PHE A 1 93 ? -1.654 4.015 19.393 1.00 88.81 93 PHE A O 1
ATOM 714 N N . LEU A 1 94 ? -1.042 2.614 17.755 1.00 90.00 94 LEU A N 1
ATOM 715 C CA . LEU A 1 94 ? -2.354 2.534 17.096 1.00 90.00 94 LEU A CA 1
ATOM 716 C C . LEU A 1 94 ? -3.351 1.648 17.861 1.00 90.00 94 LEU A C 1
ATOM 718 O O . LEU A 1 94 ? -4.557 1.753 17.631 1.00 90.00 94 LEU A O 1
ATOM 722 N N . ASP A 1 95 ? -2.871 0.817 18.788 1.00 89.50 95 ASP A N 1
ATOM 723 C CA . ASP A 1 95 ? -3.710 -0.023 19.649 1.00 89.50 95 ASP A CA 1
ATOM 724 C C . ASP A 1 95 ? -4.205 0.726 20.901 1.00 89.50 95 ASP A C 1
ATOM 726 O O . ASP A 1 95 ? -5.056 0.227 21.633 1.00 89.50 95 ASP A O 1
ATOM 730 N N . GLU A 1 96 ? -3.705 1.943 21.138 1.00 93.88 96 GLU A N 1
ATOM 731 C CA . GLU A 1 96 ? -4.093 2.780 22.272 1.00 93.88 96 GLU A CA 1
ATOM 732 C C . GLU A 1 96 ? -5.549 3.278 22.117 1.00 93.88 96 GLU A C 1
ATOM 734 O O . GLU A 1 96 ? -5.853 4.000 21.155 1.00 93.88 96 GLU A O 1
ATOM 739 N N . PRO A 1 97 ? -6.464 2.967 23.062 1.00 92.19 97 PRO A N 1
ATOM 740 C CA . PRO A 1 97 ? -7.886 3.297 22.931 1.00 92.19 97 PRO A CA 1
ATOM 741 C C . PRO A 1 97 ? -8.156 4.788 22.730 1.00 92.19 97 PRO A C 1
ATOM 743 O O . PRO A 1 97 ? -9.006 5.173 21.923 1.00 92.19 97 PRO A O 1
ATOM 746 N N . SER A 1 98 ? -7.401 5.638 23.430 1.00 93.25 98 SER A N 1
ATOM 747 C CA . SER A 1 98 ? -7.536 7.093 23.329 1.00 93.25 98 SER A CA 1
ATOM 748 C C . SER A 1 98 ? -7.166 7.629 21.940 1.00 93.25 98 SER A C 1
ATOM 750 O O . SER A 1 98 ? -7.731 8.628 21.491 1.00 93.25 98 SER A O 1
ATOM 752 N N . LEU A 1 99 ? -6.265 6.954 21.218 1.00 93.31 99 LEU A N 1
ATOM 753 C CA . LEU A 1 99 ? -5.944 7.299 19.838 1.00 93.31 99 LEU A CA 1
ATOM 754 C C . LEU A 1 99 ? -6.993 6.764 18.862 1.00 93.31 99 LEU A C 1
ATOM 756 O O . LEU A 1 99 ? -7.400 7.495 17.960 1.00 93.31 99 LEU A O 1
ATOM 760 N N . GLN A 1 100 ? -7.462 5.529 19.047 1.00 93.19 100 GLN A N 1
ATOM 761 C CA . GLN A 1 100 ? -8.493 4.951 18.180 1.00 93.19 100 GLN A CA 1
ATOM 762 C C . GLN A 1 100 ? -9.763 5.802 18.165 1.00 93.19 100 GLN A C 1
ATOM 764 O O . GLN A 1 100 ? -10.290 6.085 17.093 1.00 93.19 100 GLN A O 1
ATOM 769 N N . GLN A 1 101 ? -10.193 6.306 19.323 1.00 91.25 101 GLN A N 1
ATOM 770 C CA . GLN A 1 101 ? -11.339 7.219 19.421 1.00 91.25 101 GLN A CA 1
ATOM 771 C C . GLN A 1 101 ? -11.171 8.514 18.615 1.00 91.25 101 GLN A C 1
ATOM 773 O O . GLN A 1 101 ? -12.162 9.120 18.223 1.00 91.25 101 GLN A O 1
ATOM 778 N N . ARG A 1 102 ? -9.931 8.952 18.366 1.00 93.00 102 ARG A N 1
ATOM 779 C CA . ARG A 1 102 ? -9.633 10.161 17.583 1.00 93.00 102 ARG A CA 1
ATOM 780 C C . ARG A 1 102 ? -9.495 9.893 16.086 1.00 93.00 102 ARG A C 1
ATOM 782 O O . ARG A 1 102 ? -9.624 10.830 15.306 1.00 93.00 102 ARG A O 1
ATOM 789 N N . LEU A 1 103 ? -9.159 8.663 15.702 1.00 93.94 103 LEU A N 1
ATOM 790 C CA . LEU A 1 103 ? -8.924 8.272 14.309 1.00 93.94 103 LEU A CA 1
ATOM 791 C C . LEU A 1 103 ? -10.161 7.664 13.646 1.00 93.94 103 LEU A C 1
ATOM 793 O O . LEU A 1 103 ? -10.333 7.805 12.439 1.00 93.94 103 LEU A O 1
ATOM 797 N N . LEU A 1 104 ? -10.984 6.945 14.408 1.00 95.69 104 LEU A N 1
ATOM 798 C CA . LEU A 1 104 ? -12.160 6.267 13.883 1.00 95.69 104 LEU A CA 1
ATOM 799 C C . LEU A 1 104 ? -13.325 7.246 13.745 1.00 95.69 104 LEU A C 1
ATOM 801 O O . LEU A 1 104 ? -13.718 7.903 14.703 1.00 95.69 104 LEU A O 1
ATOM 805 N N . ASP A 1 105 ? -13.938 7.258 12.565 1.00 95.75 105 ASP A N 1
ATOM 806 C CA . ASP A 1 105 ? -15.206 7.955 12.337 1.00 95.75 105 ASP A CA 1
ATOM 807 C C . ASP A 1 105 ? -16.357 7.245 13.069 1.00 95.75 105 ASP A C 1
ATOM 809 O O . ASP A 1 105 ? -17.366 7.856 13.416 1.00 95.75 105 ASP A O 1
ATOM 813 N N . PHE A 1 106 ? -16.237 5.922 13.226 1.00 95.25 106 PHE A N 1
ATOM 814 C CA . PHE A 1 106 ? -17.239 5.053 13.836 1.00 95.25 106 PHE A CA 1
ATOM 815 C C . PHE A 1 106 ? -16.631 3.704 14.239 1.00 95.25 106 PHE A C 1
ATOM 817 O O . PHE A 1 106 ? -15.761 3.180 13.538 1.00 95.25 106 PHE A O 1
ATOM 824 N N . THR A 1 107 ? -17.153 3.100 15.309 1.00 95.12 107 THR A N 1
ATOM 825 C CA . THR A 1 107 ? -16.961 1.679 15.620 1.00 95.12 107 THR A CA 1
ATOM 826 C C . THR A 1 107 ? -18.116 1.128 16.458 1.00 95.12 107 THR A C 1
ATOM 828 O O . THR A 1 107 ? -18.655 1.839 17.305 1.00 95.12 107 THR A O 1
ATOM 831 N N . ASP A 1 108 ? -18.488 -0.135 16.240 1.00 94.25 108 ASP A N 1
ATOM 832 C CA . ASP A 1 108 ? -19.432 -0.894 17.082 1.00 94.25 108 ASP A CA 1
ATOM 833 C C . ASP A 1 108 ? -18.770 -2.094 17.793 1.00 94.25 108 ASP A C 1
ATOM 835 O O . ASP A 1 108 ? -19.450 -2.975 18.320 1.00 94.25 108 ASP A O 1
ATOM 839 N N . GLY A 1 109 ? -17.434 -2.160 17.767 1.00 90.94 109 GLY A N 1
ATOM 840 C CA . GLY A 1 109 ? -16.646 -3.280 18.287 1.00 90.94 109 GLY A CA 1
ATOM 841 C C . GLY A 1 109 ? -16.517 -4.478 17.337 1.00 90.94 109 GLY A C 1
ATOM 842 O O . GLY A 1 109 ? -15.664 -5.333 17.566 1.00 90.94 109 GLY A O 1
ATOM 843 N N . ARG A 1 110 ? -17.301 -4.547 16.252 1.00 94.12 110 ARG A N 1
ATOM 844 C CA . ARG A 1 110 ? -17.161 -5.558 15.184 1.00 94.12 110 ARG A CA 1
ATOM 845 C C . ARG A 1 110 ? -16.672 -4.954 13.877 1.00 94.12 110 ARG A C 1
ATOM 847 O O . ARG A 1 110 ? -15.906 -5.589 13.157 1.00 94.12 110 ARG A O 1
ATOM 854 N N . GLN A 1 111 ? -17.123 -3.749 13.558 1.00 94.38 111 GLN A N 1
ATOM 855 C CA . GLN A 1 111 ? -16.723 -2.992 12.384 1.00 94.38 111 GLN A CA 1
ATOM 856 C C . GLN A 1 111 ? -16.313 -1.586 12.792 1.00 94.38 111 GLN A C 1
ATOM 858 O O . GLN A 1 111 ? -16.933 -0.959 13.650 1.00 94.38 111 GLN A O 1
ATOM 863 N N . SER A 1 112 ? -15.279 -1.085 12.126 1.00 95.75 112 SER A N 1
ATOM 864 C CA . SER A 1 112 ? -14.767 0.265 12.321 1.00 95.75 112 SER A CA 1
ATOM 865 C C . SER A 1 112 ? -14.656 0.966 10.975 1.00 95.75 112 SER A C 1
ATOM 867 O O . SER A 1 112 ? -14.339 0.341 9.960 1.00 95.75 112 SER A O 1
ATOM 869 N N . LYS A 1 113 ? -14.914 2.272 10.964 1.00 96.56 113 LYS A N 1
ATOM 870 C CA . LYS A 1 113 ? -14.760 3.136 9.795 1.00 96.56 113 LYS A CA 1
ATOM 871 C C . LYS A 1 113 ? -13.714 4.200 10.094 1.00 96.56 113 LYS A C 1
ATOM 873 O O . LYS A 1 113 ? -13.734 4.807 11.160 1.00 96.56 113 LYS A O 1
ATOM 878 N N . ILE A 1 114 ? -12.836 4.432 9.128 1.00 96.25 114 ILE A N 1
ATOM 879 C CA . ILE A 1 114 ? -11.811 5.470 9.166 1.00 96.25 114 ILE A CA 1
ATOM 880 C C . ILE A 1 114 ? -11.746 6.160 7.806 1.00 96.25 114 ILE A C 1
ATOM 882 O O . ILE A 1 114 ? -11.896 5.506 6.769 1.00 96.25 114 ILE A O 1
ATOM 886 N N . THR A 1 115 ? -11.509 7.468 7.815 1.00 95.38 115 THR A N 1
ATOM 887 C CA . THR A 1 115 ? -11.293 8.268 6.611 1.00 95.38 115 THR A CA 1
ATOM 888 C C . THR A 1 115 ? -9.863 8.794 6.617 1.00 95.38 115 THR A C 1
ATOM 890 O O . THR A 1 115 ? -9.451 9.502 7.532 1.00 95.38 115 THR A O 1
ATOM 893 N N . PHE A 1 116 ? -9.095 8.455 5.582 1.00 93.19 116 PHE A N 1
ATOM 894 C CA . PHE A 1 116 ? -7.726 8.934 5.421 1.00 93.19 116 PHE A CA 1
ATOM 895 C C . PHE A 1 116 ? -7.661 10.049 4.385 1.00 93.19 116 PHE A C 1
ATOM 897 O O . PHE A 1 116 ? -8.218 9.930 3.295 1.00 93.19 116 PHE A O 1
ATOM 904 N N . HIS A 1 117 ? -6.904 11.099 4.692 1.00 91.81 117 HIS A N 1
ATOM 905 C CA . HIS A 1 117 ? -6.451 12.038 3.677 1.00 91.81 117 HIS A CA 1
ATOM 906 C C . HIS A 1 117 ? -5.144 11.521 3.065 1.00 91.81 117 HIS A C 1
ATOM 908 O O . HIS A 1 117 ? -4.118 11.471 3.745 1.00 91.81 117 HIS A O 1
ATOM 914 N N . VAL A 1 118 ? -5.185 11.121 1.793 1.00 88.38 118 VAL A N 1
ATOM 915 C CA . VAL A 1 118 ? -4.023 10.589 1.065 1.00 88.38 118 VAL A CA 1
ATOM 916 C C . VAL A 1 118 ? -3.588 11.609 0.006 1.00 88.38 118 VAL A C 1
ATOM 918 O O . VAL A 1 118 ? -4.179 11.655 -1.075 1.00 88.38 118 VAL A O 1
ATOM 921 N N . PRO A 1 119 ? -2.585 12.458 0.293 1.00 83.19 119 PRO A N 1
ATOM 922 C CA . PRO A 1 119 ? -2.104 13.430 -0.679 1.00 83.19 119 PRO A CA 1
ATOM 923 C C . PRO A 1 119 ? -1.346 12.747 -1.831 1.00 83.19 119 PRO A C 1
ATOM 925 O O . PRO A 1 119 ? -0.834 11.637 -1.694 1.00 83.19 119 PRO A O 1
ATOM 928 N N . ALA A 1 120 ? -1.223 13.456 -2.957 1.00 79.62 120 ALA A N 1
ATOM 929 C CA . ALA A 1 120 ? -0.385 13.082 -4.105 1.00 79.62 120 ALA A CA 1
ATOM 930 C C . ALA A 1 120 ? -0.787 11.802 -4.884 1.00 79.62 120 ALA A C 1
ATOM 932 O O . ALA A 1 120 ? 0.063 11.149 -5.502 1.00 79.62 120 ALA A O 1
ATOM 933 N N . ILE A 1 121 ? -2.083 11.475 -4.947 1.00 82.50 121 ILE A N 1
ATOM 934 C CA . ILE A 1 121 ? -2.609 10.479 -5.896 1.00 82.50 121 ILE A CA 1
ATOM 935 C C . ILE A 1 121 ? -2.656 11.099 -7.301 1.00 82.50 121 ILE A C 1
ATOM 937 O O . ILE A 1 121 ? -3.375 12.065 -7.530 1.00 82.50 121 ILE A O 1
ATOM 941 N N . HIS A 1 122 ? -1.896 10.543 -8.246 1.00 78.25 122 HIS A N 1
ATOM 942 C CA . HIS A 1 122 ? -1.765 11.078 -9.613 1.00 78.25 122 HIS A CA 1
ATOM 943 C C . HIS A 1 122 ? -1.898 10.002 -10.702 1.00 78.25 122 HIS A C 1
ATOM 945 O O . HIS A 1 122 ? -1.650 10.269 -11.875 1.00 78.25 122 HIS A O 1
ATOM 951 N N . CYS A 1 123 ? -2.255 8.770 -10.324 1.00 77.81 123 CYS A N 1
ATOM 952 C CA . CYS A 1 123 ? -2.307 7.630 -11.230 1.00 77.81 123 CYS A CA 1
ATOM 953 C C . CYS A 1 123 ? -3.628 6.867 -11.084 1.00 77.81 123 CYS A C 1
ATOM 955 O O . CYS A 1 123 ? -4.084 6.630 -9.967 1.00 77.81 123 CYS A O 1
ATOM 957 N N . ILE A 1 124 ? -4.240 6.438 -12.194 1.00 78.25 124 ILE A N 1
ATOM 958 C CA . ILE A 1 124 ? -5.517 5.701 -12.143 1.00 78.25 124 ILE A CA 1
ATOM 959 C C . ILE A 1 124 ? -5.375 4.338 -11.448 1.00 78.25 124 ILE A C 1
ATOM 961 O O . ILE A 1 124 ? -6.273 3.904 -10.731 1.00 78.25 124 ILE A O 1
ATOM 965 N N . ALA A 1 125 ? -4.196 3.716 -11.553 1.00 75.12 125 ALA A N 1
ATOM 966 C CA . ALA A 1 125 ? -3.870 2.488 -10.829 1.00 75.12 125 ALA A CA 1
ATOM 967 C C . ALA A 1 125 ? -3.892 2.679 -9.298 1.00 75.12 125 ALA A C 1
ATOM 969 O O . ALA A 1 125 ? -4.237 1.758 -8.563 1.00 75.12 125 ALA A O 1
ATOM 970 N N . CYS A 1 126 ? -3.558 3.879 -8.816 1.00 82.62 126 CYS A N 1
ATOM 971 C CA . CYS A 1 126 ? -3.525 4.226 -7.401 1.00 82.62 126 CYS A CA 1
ATOM 972 C C . CYS A 1 126 ? -4.951 4.284 -6.832 1.00 82.62 126 CYS A C 1
ATOM 974 O O . CYS A 1 126 ? -5.207 3.754 -5.754 1.00 82.62 126 CYS A O 1
ATOM 976 N N . VAL A 1 127 ? -5.882 4.881 -7.586 1.00 85.50 127 VAL A N 1
ATOM 977 C CA . VAL A 1 127 ? -7.310 4.923 -7.234 1.00 85.50 127 VAL A CA 1
ATOM 978 C C . VAL A 1 127 ? -7.877 3.507 -7.197 1.00 85.50 127 VAL A C 1
ATOM 980 O O . VAL A 1 127 ? -8.414 3.097 -6.171 1.00 85.50 127 VAL A O 1
ATOM 983 N N . TRP A 1 128 ? -7.653 2.720 -8.256 1.00 83.00 128 TRP A N 1
ATOM 984 C CA . TRP A 1 128 ? -8.113 1.332 -8.314 1.00 83.00 128 TRP A CA 1
ATOM 985 C C . TRP A 1 128 ? -7.610 0.508 -7.123 1.00 83.00 128 TRP A C 1
ATOM 987 O O . TRP A 1 128 ? -8.383 -0.210 -6.492 1.00 83.00 128 TRP A O 1
ATOM 997 N N . LEU A 1 129 ? -6.325 0.630 -6.776 1.00 83.38 129 LEU A N 1
ATOM 998 C CA . LEU A 1 129 ? -5.724 -0.093 -5.655 1.00 83.38 129 LEU A CA 1
ATOM 999 C C . LEU A 1 129 ? -6.420 0.234 -4.330 1.00 83.38 129 LEU A C 1
ATOM 1001 O O . LEU A 1 129 ? -6.717 -0.673 -3.552 1.00 83.38 129 LEU A O 1
ATOM 1005 N N . LEU A 1 130 ? -6.679 1.520 -4.082 1.00 90.50 130 LEU A N 1
ATOM 1006 C CA . LEU A 1 130 ? -7.337 1.981 -2.864 1.00 90.50 130 LEU A CA 1
ATOM 1007 C C . LEU A 1 130 ? -8.785 1.500 -2.796 1.00 90.50 130 LEU A C 1
ATOM 1009 O O . LEU A 1 130 ? -9.203 1.033 -1.741 1.00 90.50 130 LEU A O 1
ATOM 1013 N N . GLU A 1 131 ? -9.530 1.516 -3.899 1.00 91.06 131 GLU A N 1
ATOM 1014 C CA . GLU A 1 131 ? -10.888 0.954 -3.955 1.00 91.06 131 GLU A CA 1
ATOM 1015 C C . GLU A 1 131 ? -10.901 -0.570 -3.746 1.00 91.06 131 GLU A C 1
ATOM 1017 O O . GLU A 1 131 ? -11.846 -1.124 -3.185 1.00 91.06 131 GLU A O 1
ATOM 1022 N N . ASN A 1 132 ? -9.822 -1.257 -4.127 1.00 86.25 132 ASN A N 1
ATOM 1023 C CA . ASN A 1 132 ? -9.700 -2.715 -4.079 1.00 86.25 132 ASN A CA 1
ATOM 1024 C C . ASN A 1 132 ? -8.900 -3.244 -2.875 1.00 86.25 132 ASN A C 1
ATOM 1026 O O . ASN A 1 132 ? -8.516 -4.415 -2.856 1.00 86.25 132 ASN A O 1
ATOM 1030 N N . LEU A 1 133 ? -8.674 -2.429 -1.839 1.00 90.00 133 LEU A N 1
ATOM 1031 C CA . LEU A 1 133 ? -7.835 -2.800 -0.690 1.00 90.00 133 LEU A CA 1
ATOM 1032 C C . LEU A 1 133 ? -8.329 -4.056 0.058 1.00 90.00 133 LEU A C 1
ATOM 1034 O O . LEU A 1 133 ? -7.520 -4.819 0.587 1.00 90.00 133 LEU A O 1
ATOM 1038 N N . PHE A 1 134 ? -9.639 -4.327 0.028 1.00 90.38 134 PHE A N 1
ATOM 1039 C CA . PHE A 1 134 ? -10.258 -5.542 0.583 1.00 90.38 134 PHE A CA 1
ATOM 1040 C C . PHE A 1 134 ? -9.722 -6.845 -0.032 1.00 90.38 134 PHE A C 1
ATOM 1042 O O . PHE A 1 134 ? -9.752 -7.897 0.599 1.00 90.38 134 PHE A O 1
ATOM 1049 N N . ARG A 1 135 ? -9.184 -6.788 -1.256 1.00 84.12 135 ARG A N 1
ATOM 1050 C CA . ARG A 1 135 ? -8.561 -7.939 -1.927 1.00 84.12 135 ARG A CA 1
ATOM 1051 C C . ARG A 1 135 ? -7.143 -8.216 -1.425 1.00 84.12 135 ARG A C 1
ATOM 1053 O O . ARG A 1 135 ? -6.616 -9.295 -1.672 1.00 84.12 135 ARG A O 1
ATOM 1060 N N . LEU A 1 136 ? -6.517 -7.242 -0.762 1.00 81.12 136 LEU A N 1
ATOM 1061 C CA . LEU A 1 136 ? -5.125 -7.305 -0.311 1.00 81.12 136 LEU A CA 1
ATOM 1062 C C . LEU A 1 136 ? -4.991 -7.632 1.173 1.00 81.12 136 LEU A C 1
ATOM 1064 O O . LEU A 1 136 ? -3.947 -8.134 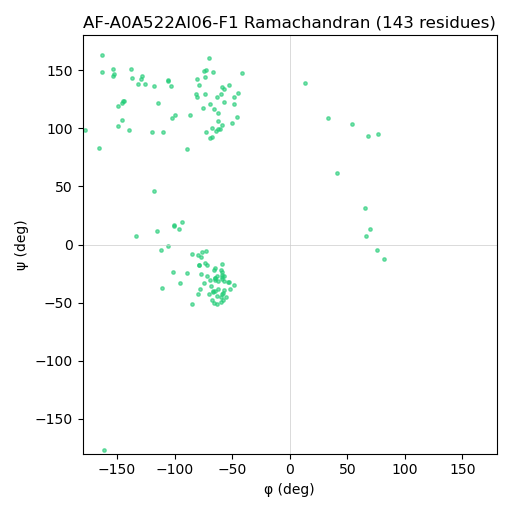1.586 1.00 81.12 136 LEU A O 1
ATOM 1068 N N . HIS A 1 137 ? -6.021 -7.350 1.973 1.00 84.94 137 HIS A N 1
ATOM 1069 C CA . HIS A 1 137 ? -6.009 -7.642 3.399 1.00 84.94 137 HIS A CA 1
ATOM 1070 C C . HIS A 1 137 ? -7.398 -8.082 3.889 1.00 84.94 137 HIS A C 1
ATOM 1072 O O . HIS A 1 137 ? -8.349 -7.310 3.766 1.00 84.94 137 HIS A O 1
ATOM 1078 N N . PRO A 1 138 ? -7.530 -9.270 4.512 1.00 88.06 138 PRO A N 1
ATOM 1079 C CA . PRO A 1 138 ? -8.831 -9.816 4.913 1.00 88.06 138 PRO A CA 1
ATOM 1080 C C . PRO A 1 138 ? -9.529 -8.992 6.004 1.00 88.06 138 PRO A C 1
ATOM 1082 O O . PRO A 1 138 ? -10.745 -9.049 6.135 1.00 88.06 138 PRO A O 1
ATOM 1085 N N . GLY A 1 139 ? -8.776 -8.197 6.772 1.00 93.19 139 GLY A N 1
ATOM 1086 C CA . GLY A 1 139 ? -9.337 -7.269 7.760 1.00 93.19 139 GLY A CA 1
ATOM 1087 C C . GLY A 1 139 ? -10.016 -6.028 7.163 1.00 93.19 139 GLY A C 1
ATOM 1088 O O . GLY A 1 139 ? -10.592 -5.243 7.908 1.00 93.19 139 GLY A O 1
ATOM 1089 N N . VAL A 1 140 ? -9.948 -5.818 5.843 1.00 95.19 140 VAL A N 1
ATOM 1090 C CA . VAL A 1 140 ? -10.603 -4.692 5.164 1.00 95.19 140 VAL A CA 1
ATOM 1091 C C . VAL A 1 140 ? -11.867 -5.201 4.479 1.00 95.19 140 VAL A C 1
ATOM 1093 O O . VAL A 1 140 ? -11.793 -5.897 3.475 1.00 95.19 140 VAL A O 1
ATOM 1096 N N . GLY A 1 141 ? -13.039 -4.836 5.003 1.00 94.19 141 GLY A N 1
ATOM 1097 C CA . GLY A 1 141 ? -14.319 -5.262 4.420 1.00 94.19 141 GLY A CA 1
ATOM 1098 C C . GLY A 1 141 ? -14.728 -4.476 3.168 1.00 94.19 141 GLY A C 1
ATOM 1099 O O . GLY A 1 141 ? -15.277 -5.039 2.225 1.00 94.19 141 GLY A O 1
ATOM 1100 N N . ARG A 1 142 ? -14.474 -3.163 3.146 1.00 93.56 142 ARG A N 1
ATOM 1101 C CA . ARG A 1 142 ? -14.774 -2.264 2.019 1.00 93.56 142 ARG A CA 1
ATOM 1102 C C . ARG A 1 142 ? -13.807 -1.083 2.036 1.00 93.56 142 ARG A C 1
ATOM 1104 O O . ARG A 1 142 ? -13.451 -0.611 3.110 1.00 93.56 142 ARG A O 1
ATOM 1111 N N . SER A 1 143 ? -13.442 -0.584 0.859 1.00 94.88 143 SER A N 1
ATOM 1112 C CA . SER A 1 143 ? -12.678 0.654 0.688 1.00 94.88 143 SER A CA 1
ATOM 1113 C C . SER A 1 143 ? -13.249 1.472 -0.474 1.00 94.88 143 SER A C 1
ATOM 1115 O O . SER A 1 143 ? -13.867 0.903 -1.373 1.00 94.88 143 SER A O 1
ATOM 1117 N N . ARG A 1 144 ? -13.115 2.800 -0.419 1.00 91.81 144 ARG A N 1
ATOM 1118 C CA . ARG A 1 144 ? -13.553 3.747 -1.459 1.00 91.81 144 ARG A CA 1
ATOM 1119 C C . ARG A 1 144 ? -12.706 5.020 -1.402 1.00 91.81 144 ARG A C 1
ATOM 1121 O O . ARG A 1 144 ? -12.240 5.360 -0.313 1.00 91.81 144 ARG A O 1
ATOM 1128 N N . VAL A 1 145 ? -12.537 5.689 -2.541 1.00 88.75 145 VAL A N 1
ATOM 1129 C CA . VAL A 1 145 ? -11.802 6.960 -2.691 1.00 88.75 145 VAL A CA 1
ATOM 1130 C C . VAL A 1 145 ? -12.777 8.105 -2.928 1.00 88.75 145 VAL A C 1
ATOM 1132 O O . VAL A 1 145 ? -13.814 7.861 -3.582 1.00 88.75 145 VAL A O 1
#

Solvent-accessible surface area (backbone atoms only — not comparable to full-atom values): 9716 Å² total; per-residue (Å²): 137,91,84,84,87,86,87,84,88,82,89,82,87,80,80,88,78,89,80,78,79,75,75,72,81,78,70,82,51,57,50,9,72,65,58,60,47,63,24,92,59,69,91,39,58,52,95,96,38,42,18,62,39,67,68,45,42,53,53,49,51,53,33,47,78,69,74,43,52,65,60,68,78,74,51,94,64,50,70,82,69,80,77,68,76,75,56,68,75,80,52,50,70,68,71,36,66,79,49,41,68,73,57,40,80,43,69,79,91,85,55,73,40,68,83,80,89,76,81,90,80,85,48,73,67,56,56,53,49,51,41,46,39,34,81,77,36,87,90,37,88,74,47,75,128

Secondary structure (DSSP, 8-state):
----------------------------PPBPTTT-PBPSSSTTEETTEE-SSHHHHHHHHHHHHTT-GGGGTT-SS----------GGGGGGGG-HHHHHHHEEEE-SS-EEE----TT---HHHHHHHHTGGGT-TT------

pLDDT: mean 75.14, std 19.99, range [30.23, 96.56]

Nearest PDB structures (foldseek):
  2dan-assembly1_A  TM=4.599E-01  e=3.189E-01  Homo sapiens
  8j07-assembly1_d4  TM=3.822E-01  e=1.473E+00  Homo sapiens

Sequence (145 aa):
MKRSQQFVSGTVEKSTERASAHSAPATARAGCFHCGLPCSDESFARVEKLFCCNGCLVVHDLLTENGLGHFYDLRRNPGSRIQKKSASAQWAFLDEPSLQQRLLDFTDGRQSKITFHVPAIHCIACVWLLENLFRLHPGVGRSRV

Foldseek 3Di:
DDDDDDDDDDDDDDDDDPPPPPPDPPPQQDAALQQRHGAPDQPLPDPNGRHNDPVSSVVCCVCVVVVNNCVSVPDPHRPDDPPPPPDVVVCVVVVDPVVVVVAWPDDPPVDTHGDDDDPDDDDPVVQVCQQCVCVVDVNDPGGHD

Mean predicted aligned error: 16.16 Å

Radius of gyration: 28.05 Å; Cα contacts (8 Å, |Δi|>4): 102; chains: 1; bounding box: 77×38×80 Å